Protein AF-A0A1G1YEZ3-F1 (afdb_monomer)

Structure (mmCIF, N/CA/C/O backbone):
data_AF-A0A1G1YEZ3-F1
#
_entry.id  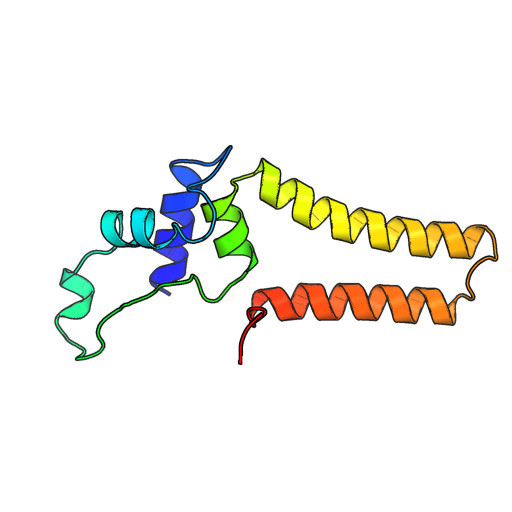 AF-A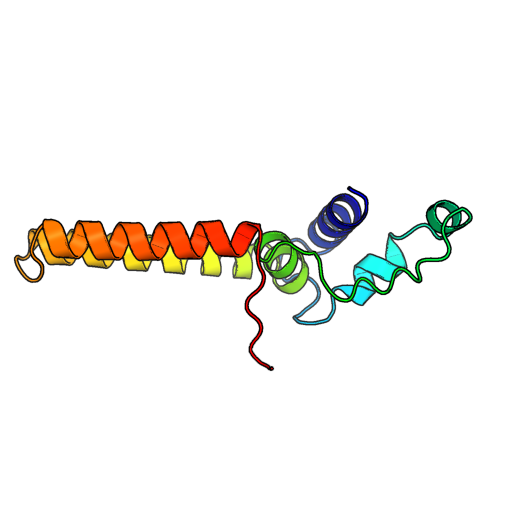0A1G1YEZ3-F1
#
loop_
_atom_site.group_PDB
_atom_site.id
_atom_site.type_symbol
_atom_site.label_atom_id
_atom_site.label_alt_id
_atom_site.label_comp_id
_atom_site.label_asym_id
_atom_site.label_entity_id
_atom_site.label_seq_id
_atom_site.pdbx_PDB_ins_code
_atom_site.Cartn_x
_atom_site.Cartn_y
_atom_site.Cartn_z
_atom_site.occupancy
_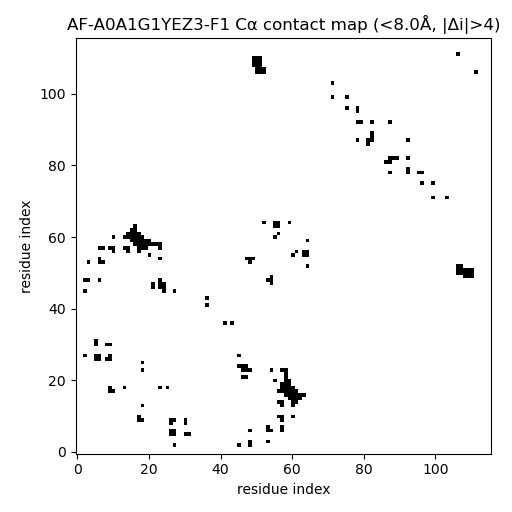atom_site.B_iso_or_equiv
_atom_site.auth_seq_id
_atom_site.auth_comp_id
_atom_site.auth_asym_id
_atom_site.auth_atom_id
_atom_site.pdbx_PDB_model_num
ATOM 1 N N . MET A 1 1 ? 17.979 5.926 -8.009 1.00 56.53 1 MET A N 1
ATOM 2 C CA . MET A 1 1 ? 16.927 6.731 -8.681 1.00 56.53 1 MET A CA 1
ATOM 3 C C . MET A 1 1 ? 16.602 6.294 -10.122 1.00 56.53 1 MET A C 1
ATOM 5 O O . MET A 1 1 ? 15.674 6.843 -10.694 1.00 56.53 1 MET A O 1
ATOM 9 N N . ILE A 1 2 ? 17.257 5.272 -10.697 1.00 62.56 2 ILE A N 1
ATOM 10 C CA . ILE A 1 2 ? 16.992 4.812 -12.081 1.00 62.56 2 ILE A CA 1
ATOM 11 C C . ILE A 1 2 ? 15.777 3.863 -12.161 1.00 62.56 2 ILE A C 1
ATOM 13 O O . ILE A 1 2 ? 14.902 4.033 -13.004 1.00 62.56 2 ILE A O 1
ATOM 17 N N . VAL A 1 3 ? 15.667 2.924 -11.215 1.00 64.25 3 VAL A N 1
ATOM 18 C CA . VAL A 1 3 ? 14.607 1.894 -11.182 1.00 64.25 3 VAL A CA 1
ATOM 19 C C . VAL A 1 3 ? 13.199 2.486 -11.017 1.00 64.25 3 VAL A C 1
ATOM 21 O O . VAL A 1 3 ? 12.241 1.999 -11.606 1.00 64.25 3 VAL A O 1
ATOM 24 N N . TRP A 1 4 ? 13.071 3.590 -10.277 1.00 65.44 4 TRP A N 1
ATOM 25 C CA . TRP A 1 4 ? 11.795 4.290 -10.091 1.00 65.44 4 TRP A CA 1
ATOM 26 C C . TRP A 1 4 ? 11.311 4.984 -11.373 1.00 65.44 4 TRP A C 1
ATOM 28 O O . TRP A 1 4 ? 10.113 4.999 -11.651 1.00 65.44 4 TRP A O 1
ATOM 38 N N . GLY A 1 5 ? 12.232 5.530 -12.178 1.00 72.38 5 GLY A N 1
ATOM 39 C CA . GLY A 1 5 ? 11.905 6.136 -13.473 1.00 72.38 5 GLY A CA 1
ATOM 40 C C . GLY A 1 5 ? 11.414 5.097 -14.480 1.00 72.38 5 GLY A C 1
ATOM 41 O O . GLY A 1 5 ? 10.385 5.295 -15.124 1.00 72.38 5 GLY A O 1
ATOM 42 N N . VAL A 1 6 ? 12.097 3.954 -14.530 1.00 74.94 6 VAL A N 1
ATOM 43 C CA . VAL A 1 6 ? 11.704 2.785 -15.326 1.00 74.94 6 VAL A CA 1
ATOM 44 C C . VAL A 1 6 ? 10.348 2.234 -14.874 1.00 74.94 6 VAL A C 1
ATOM 46 O O . VAL A 1 6 ? 9.475 2.007 -15.707 1.00 74.94 6 VAL A O 1
ATOM 49 N N . GLY A 1 7 ? 10.124 2.093 -13.562 1.00 77.25 7 GLY A N 1
ATOM 50 C CA . GLY A 1 7 ? 8.837 1.651 -13.018 1.00 77.25 7 GLY A CA 1
ATOM 51 C C . GLY A 1 7 ? 7.688 2.590 -13.394 1.00 77.25 7 GLY A C 1
ATOM 52 O O . GLY A 1 7 ? 6.630 2.138 -13.827 1.00 77.25 7 GLY A O 1
ATOM 53 N N . LYS A 1 8 ? 7.912 3.909 -13.339 1.00 80.94 8 LYS A N 1
ATOM 54 C CA . LYS A 1 8 ? 6.930 4.902 -13.798 1.00 80.94 8 LYS A CA 1
ATOM 55 C C . LYS A 1 8 ? 6.607 4.739 -15.287 1.00 80.94 8 LYS A C 1
ATOM 57 O O . LYS A 1 8 ? 5.437 4.782 -15.652 1.00 80.94 8 LYS A O 1
ATOM 62 N N . GLN A 1 9 ? 7.612 4.549 -16.140 1.00 83.19 9 GLN A N 1
ATOM 63 C CA . GLN A 1 9 ? 7.398 4.340 -17.578 1.00 83.19 9 GLN A CA 1
ATOM 64 C C . GLN A 1 9 ? 6.660 3.025 -17.862 1.00 83.19 9 GLN A C 1
ATOM 66 O O . GLN A 1 9 ? 5.692 3.027 -18.619 1.00 83.19 9 GLN A O 1
ATOM 71 N N . GLY A 1 10 ? 7.038 1.938 -17.184 1.00 84.50 10 GLY A N 1
ATOM 72 C CA . GLY A 1 10 ? 6.358 0.647 -17.276 1.00 84.50 10 GLY A CA 1
ATOM 73 C C . GLY A 1 10 ? 4.883 0.723 -16.872 1.00 84.50 10 GLY A C 1
ATOM 74 O O . GLY A 1 10 ? 4.029 0.191 -17.582 1.00 84.50 10 GLY A O 1
ATOM 75 N N . PHE A 1 11 ? 4.565 1.432 -15.784 1.00 86.62 11 PHE A N 1
ATOM 76 C CA . PHE A 1 11 ? 3.180 1.675 -15.374 1.00 86.62 11 PHE A CA 1
ATOM 77 C C . PHE A 1 11 ? 2.407 2.492 -16.415 1.00 86.62 11 PHE A C 1
ATOM 79 O O . PHE A 1 11 ? 1.303 2.110 -16.788 1.00 86.62 11 PHE A O 1
ATOM 86 N N . LEU A 1 12 ? 2.982 3.592 -16.914 1.00 88.50 12 LEU A N 1
ATOM 87 C CA . LEU A 1 12 ? 2.320 4.458 -17.896 1.00 88.50 12 LEU A CA 1
ATOM 88 C C . LEU A 1 12 ? 2.042 3.753 -19.231 1.00 88.50 12 LEU A C 1
ATOM 90 O O . LEU A 1 12 ? 1.078 4.111 -19.902 1.00 88.50 12 LEU A O 1
ATOM 94 N N . GLU A 1 13 ? 2.840 2.751 -19.613 1.00 89.75 13 GLU A N 1
ATOM 95 C CA . GLU A 1 13 ? 2.582 1.952 -20.817 1.00 89.75 13 GLU A CA 1
ATOM 96 C C . GLU A 1 13 ? 1.376 1.017 -20.649 1.00 89.75 13 GLU A C 1
ATOM 98 O O . GLU A 1 13 ? 0.571 0.859 -21.569 1.00 89.75 13 GLU A O 1
ATOM 103 N N . ARG A 1 14 ? 1.229 0.390 -19.475 1.00 89.75 14 ARG A N 1
ATOM 104 C CA . ARG A 1 14 ? 0.139 -0.556 -19.183 1.00 89.75 14 ARG A CA 1
ATOM 105 C C . ARG A 1 14 ? -0.594 -0.188 -17.889 1.00 89.75 14 ARG A C 1
ATOM 107 O O . ARG A 1 14 ? -0.622 -0.991 -16.955 1.00 89.75 14 ARG A O 1
ATOM 114 N N . PRO A 1 15 ? -1.264 0.976 -17.832 1.00 90.88 15 PRO A N 1
ATOM 115 C CA . PRO A 1 15 ? -1.777 1.519 -16.577 1.00 90.88 15 PRO A CA 1
ATOM 116 C C . PRO A 1 15 ? -2.956 0.725 -16.021 1.00 90.88 15 PRO A C 1
ATOM 118 O O . PRO A 1 15 ? -3.242 0.827 -14.839 1.00 90.88 15 PRO A O 1
ATOM 121 N N . TRP A 1 16 ? -3.652 -0.065 -16.843 1.00 90.12 16 TRP A N 1
ATOM 122 C CA . TRP A 1 16 ? -4.866 -0.769 -16.425 1.00 90.12 16 TRP A CA 1
ATOM 123 C C . TRP A 1 16 ? -4.580 -2.106 -15.742 1.00 90.12 16 TRP A C 1
ATOM 125 O O . TRP A 1 16 ? -5.000 -2.310 -14.608 1.00 90.12 16 TRP A O 1
ATOM 135 N N . ARG A 1 17 ? -3.881 -3.009 -16.443 1.00 87.19 17 ARG A N 1
ATOM 136 C CA . ARG A 1 17 ? -3.636 -4.401 -16.019 1.00 87.19 17 ARG A CA 1
ATOM 137 C C . ARG A 1 17 ? -2.171 -4.700 -15.692 1.00 87.19 17 ARG A C 1
ATOM 139 O O . ARG A 1 17 ? -1.882 -5.796 -15.230 1.00 87.19 17 ARG A O 1
ATOM 146 N N . GLY A 1 18 ? -1.264 -3.757 -15.952 1.00 91.06 18 GLY A N 1
ATOM 147 C CA . GLY A 1 18 ? 0.166 -3.952 -15.752 1.00 91.06 18 GLY A CA 1
ATOM 148 C C . GLY A 1 18 ? 0.786 -5.004 -16.677 1.00 91.06 18 GLY A C 1
ATOM 149 O O . GLY A 1 18 ? 0.280 -5.303 -17.765 1.00 91.06 18 GLY A O 1
ATOM 150 N N . TRP A 1 19 ? 1.926 -5.530 -16.241 1.00 88.25 19 TRP A N 1
ATOM 151 C CA . TRP A 1 19 ? 2.777 -6.477 -16.966 1.00 88.25 19 TRP A CA 1
ATOM 152 C C . TRP A 1 19 ? 2.686 -7.919 -16.454 1.00 88.25 19 TRP A C 1
ATOM 154 O O . TRP A 1 19 ? 3.270 -8.808 -17.063 1.00 88.25 19 TRP A O 1
ATOM 164 N N . GLY A 1 20 ? 1.924 -8.164 -15.387 1.00 86.44 20 GLY A N 1
ATOM 165 C CA . GLY A 1 20 ? 1.904 -9.424 -14.649 1.00 86.44 20 GLY A CA 1
ATOM 166 C C . GLY A 1 20 ? 2.947 -9.463 -13.530 1.00 86.44 20 GLY A C 1
ATOM 167 O O . GLY A 1 20 ? 3.944 -8.739 -13.552 1.00 86.44 20 GLY A O 1
ATOM 168 N N . TRP A 1 21 ? 2.711 -10.318 -12.534 1.00 82.25 21 TRP A N 1
ATOM 169 C CA . TRP A 1 21 ? 3.667 -10.575 -11.453 1.00 82.25 21 TRP A CA 1
ATOM 170 C C . TRP A 1 21 ? 4.974 -11.149 -11.995 1.00 82.25 21 TRP A C 1
ATOM 172 O O . TRP A 1 21 ? 4.959 -11.831 -13.017 1.00 82.25 21 TRP A O 1
ATOM 182 N N . GLU A 1 22 ? 6.091 -10.825 -11.338 1.00 77.88 22 GLU A N 1
ATOM 183 C CA . GLU A 1 22 ? 7.448 -11.275 -11.700 1.00 77.88 22 GLU A CA 1
ATOM 184 C C . GLU A 1 22 ? 7.916 -10.886 -13.119 1.00 77.88 22 GLU A C 1
ATOM 186 O O . GLU A 1 22 ? 8.979 -11.302 -13.566 1.00 77.88 22 GLU A O 1
ATOM 191 N N . ASN A 1 23 ? 7.172 -10.021 -13.818 1.00 82.38 23 ASN A N 1
ATOM 192 C CA . ASN A 1 23 ? 7.497 -9.547 -15.166 1.00 82.38 23 ASN A CA 1
ATOM 193 C C . ASN A 1 23 ? 8.108 -8.136 -15.178 1.00 82.38 23 ASN A C 1
ATOM 195 O O . ASN A 1 23 ? 8.104 -7.464 -16.210 1.00 82.38 23 ASN A O 1
ATOM 199 N N . PHE A 1 24 ? 8.627 -7.650 -14.043 1.00 79.25 24 PHE A N 1
ATOM 200 C CA . PHE A 1 24 ? 9.256 -6.323 -13.955 1.00 79.25 24 PHE A CA 1
ATOM 201 C C . PHE A 1 24 ? 10.501 -6.202 -14.851 1.00 79.25 24 PHE A C 1
ATOM 203 O O . PHE A 1 24 ? 10.811 -5.120 -15.353 1.00 79.25 24 PHE A O 1
ATOM 210 N N . ASN A 1 25 ? 11.163 -7.325 -15.136 1.00 76.75 25 ASN A N 1
ATOM 211 C CA . ASN A 1 25 ? 12.274 -7.422 -16.080 1.00 76.75 25 ASN A CA 1
ATOM 212 C C . ASN A 1 25 ? 11.909 -6.949 -17.503 1.00 76.75 25 ASN A C 1
ATOM 214 O O . ASN A 1 25 ? 12.776 -6.441 -18.211 1.00 76.75 25 ASN A O 1
ATOM 218 N N . VAL A 1 26 ? 10.647 -7.074 -17.934 1.00 79.75 26 VAL A N 1
ATOM 219 C CA . VAL A 1 26 ? 10.204 -6.674 -19.280 1.00 79.75 26 VAL A CA 1
ATOM 220 C C . VAL A 1 26 ? 10.263 -5.151 -19.479 1.00 79.75 26 VAL A C 1
ATOM 222 O O . VAL A 1 26 ? 11.010 -4.704 -20.356 1.00 79.75 26 VAL A O 1
ATOM 225 N N . PRO A 1 27 ? 9.547 -4.317 -18.691 1.00 78.88 27 PRO A N 1
ATOM 226 C CA . PRO A 1 27 ? 9.694 -2.869 -18.777 1.00 78.88 27 PRO A CA 1
ATOM 227 C C . PRO A 1 27 ? 11.099 -2.421 -18.363 1.00 78.88 27 PRO A C 1
ATOM 229 O O . PRO A 1 27 ? 11.592 -1.437 -18.911 1.00 78.88 27 PRO A O 1
ATOM 232 N N . PHE A 1 28 ? 11.777 -3.151 -17.468 1.00 76.00 28 PHE A N 1
ATOM 233 C CA . PHE A 1 28 ? 13.164 -2.855 -17.126 1.00 76.00 28 PHE A CA 1
ATOM 234 C C . PHE A 1 28 ? 14.082 -2.941 -18.345 1.00 76.00 28 PHE A C 1
ATOM 236 O O . PHE A 1 28 ? 14.668 -1.934 -18.717 1.00 76.00 28 PHE A O 1
ATOM 243 N N . ASN A 1 29 ? 14.118 -4.064 -19.057 1.00 75.75 29 ASN A N 1
ATOM 244 C CA . ASN A 1 29 ? 14.940 -4.217 -20.261 1.00 75.75 29 ASN A CA 1
ATOM 245 C C . ASN A 1 29 ? 14.547 -3.254 -21.392 1.00 75.75 29 ASN A C 1
ATOM 247 O O . ASN A 1 29 ? 15.390 -2.882 -22.204 1.00 75.75 29 ASN A O 1
ATOM 251 N N . LYS A 1 30 ? 13.274 -2.845 -21.456 1.00 77.44 30 LYS A N 1
ATOM 252 C CA . LYS A 1 30 ? 12.769 -1.926 -22.484 1.00 77.44 30 LYS A CA 1
ATOM 253 C C . LYS A 1 30 ? 13.190 -0.473 -22.256 1.00 77.44 30 LYS A C 1
ATOM 255 O O . LYS A 1 30 ? 13.471 0.239 -23.217 1.00 77.44 30 LYS A O 1
ATOM 260 N N . TYR A 1 31 ? 13.189 -0.025 -21.003 1.00 76.81 31 TYR A N 1
ATOM 261 C CA . TYR A 1 31 ? 13.421 1.375 -20.639 1.00 76.81 31 TYR A CA 1
ATOM 262 C C . TYR A 1 31 ? 14.794 1.629 -20.009 1.00 76.81 31 TYR A C 1
ATOM 264 O O . TYR A 1 31 ? 15.211 2.781 -19.867 1.00 76.81 31 TYR A O 1
ATOM 272 N N . PHE A 1 32 ? 15.524 0.576 -19.644 1.00 70.12 32 PHE A N 1
ATOM 273 C CA . PHE A 1 32 ? 16.882 0.683 -19.137 1.00 70.12 32 PHE A CA 1
ATOM 274 C C . PHE A 1 32 ? 17.855 0.988 -20.280 1.00 70.12 32 PHE A C 1
ATOM 276 O O . PHE A 1 32 ? 18.022 0.200 -21.207 1.00 70.12 32 PHE A O 1
ATOM 283 N N . ASN A 1 33 ? 18.519 2.143 -20.207 1.00 63.56 33 ASN A N 1
ATOM 284 C CA . ASN A 1 33 ? 19.570 2.503 -21.152 1.00 63.56 33 ASN A CA 1
ATOM 285 C C . ASN A 1 33 ? 20.928 1.961 -20.656 1.00 63.56 33 ASN A C 1
ATOM 287 O O . ASN A 1 33 ? 21.450 2.482 -19.664 1.00 63.56 33 ASN A O 1
ATOM 291 N N . PRO A 1 34 ? 21.548 0.983 -21.346 1.00 58.22 34 PRO A N 1
ATOM 292 C CA . PRO A 1 34 ? 22.837 0.413 -20.943 1.00 58.22 34 PRO A CA 1
ATOM 293 C C . PRO A 1 34 ? 23.999 1.421 -20.989 1.00 58.22 34 PRO A C 1
ATOM 295 O O . PRO A 1 34 ? 25.053 1.172 -20.407 1.00 58.22 34 PRO A O 1
ATOM 298 N N . ALA A 1 35 ? 23.829 2.592 -21.617 1.00 55.94 35 ALA A N 1
ATOM 299 C CA . ALA A 1 35 ? 24.823 3.667 -21.573 1.00 55.94 35 ALA A CA 1
ATOM 300 C C . ALA A 1 35 ? 25.055 4.225 -20.154 1.00 55.94 35 ALA A C 1
ATOM 302 O O . ALA A 1 35 ? 26.106 4.806 -19.907 1.00 55.94 35 ALA A O 1
ATOM 303 N N . ILE A 1 36 ? 24.114 4.022 -19.222 1.00 54.19 36 ILE A N 1
ATOM 304 C CA . ILE A 1 36 ? 24.232 4.449 -17.817 1.00 54.19 36 ILE A CA 1
ATOM 305 C C . ILE A 1 36 ? 25.164 3.514 -17.019 1.00 54.19 36 ILE A C 1
ATOM 307 O O . ILE A 1 36 ? 25.683 3.894 -15.976 1.00 54.19 36 ILE A O 1
ATOM 311 N N . THR A 1 37 ? 25.415 2.298 -17.510 1.00 50.22 37 THR A N 1
ATOM 312 C CA . THR A 1 37 ? 26.187 1.254 -16.812 1.00 50.22 37 THR A CA 1
ATOM 313 C C . THR A 1 37 ? 27.656 1.185 -17.233 1.00 50.22 37 THR A C 1
ATOM 315 O O . THR A 1 37 ? 28.386 0.334 -16.737 1.00 50.22 37 THR A O 1
ATOM 318 N N . ARG A 1 38 ? 28.119 2.063 -18.137 1.00 49.66 38 ARG A N 1
ATOM 319 C CA . ARG A 1 38 ? 29.508 2.030 -18.633 1.00 49.66 38 ARG A CA 1
ATOM 320 C C . ARG A 1 38 ? 30.576 2.298 -17.564 1.00 49.66 38 ARG A C 1
ATOM 322 O O . ARG A 1 38 ? 31.713 1.913 -17.800 1.00 49.66 38 ARG A O 1
ATOM 329 N N . ASP A 1 39 ? 30.217 2.872 -16.413 1.00 48.84 39 ASP A N 1
ATOM 330 C CA . ASP A 1 39 ? 31.188 3.288 -15.386 1.00 48.84 39 ASP A CA 1
ATOM 331 C C . ASP A 1 39 ? 31.195 2.472 -14.086 1.00 48.84 39 ASP A C 1
ATOM 333 O O . ASP A 1 39 ? 31.995 2.759 -13.199 1.00 48.84 39 ASP A O 1
ATOM 337 N N . ILE A 1 40 ? 30.348 1.453 -13.907 1.00 44.94 40 ILE A N 1
ATOM 338 C CA . ILE A 1 40 ? 30.307 0.737 -12.621 1.00 44.94 40 ILE A CA 1
ATOM 339 C C . ILE A 1 40 ? 30.089 -0.749 -12.877 1.00 44.94 40 ILE A C 1
ATOM 341 O O . ILE A 1 40 ? 29.068 -1.141 -13.432 1.00 44.94 40 ILE A O 1
ATOM 345 N N . GLY A 1 41 ? 31.048 -1.581 -12.458 1.00 42.88 41 GLY A N 1
ATOM 346 C CA . GLY A 1 41 ? 31.041 -3.047 -12.561 1.00 42.88 41 GLY A CA 1
ATOM 347 C C . GLY A 1 41 ? 29.949 -3.764 -11.752 1.00 42.88 41 GLY A C 1
ATOM 348 O O . GLY A 1 41 ? 30.172 -4.873 -11.276 1.00 42.88 41 GLY A O 1
ATOM 349 N N . SER A 1 42 ? 28.778 -3.156 -11.576 1.00 42.25 42 SER A N 1
ATOM 350 C CA . SER A 1 42 ? 27.583 -3.784 -11.034 1.00 42.25 42 SER A CA 1
ATOM 351 C C . SER A 1 42 ? 26.692 -4.231 -12.190 1.00 42.25 42 SER A C 1
ATOM 353 O O . SER A 1 42 ? 26.131 -3.422 -12.926 1.00 42.25 42 SER A O 1
ATOM 355 N N . GLN A 1 43 ? 26.550 -5.543 -12.368 1.00 41.53 43 GLN A N 1
ATOM 356 C CA . GLN A 1 43 ? 25.529 -6.080 -13.262 1.00 41.53 43 GLN A CA 1
ATOM 357 C C . GLN A 1 43 ? 24.151 -5.628 -12.744 1.00 41.53 43 GLN A C 1
ATOM 359 O O . GLN A 1 43 ? 23.796 -5.990 -11.620 1.00 41.53 43 GLN A O 1
ATOM 364 N N . PRO A 1 44 ? 23.366 -4.835 -13.495 1.00 49.12 44 PRO A N 1
ATOM 365 C CA . PRO A 1 44 ? 22.098 -4.317 -13.014 1.00 49.12 44 PRO A CA 1
ATOM 366 C C . PRO A 1 44 ? 21.017 -5.372 -13.266 1.00 49.12 44 PRO A C 1
ATOM 368 O O . PRO A 1 44 ? 20.097 -5.156 -14.050 1.00 49.12 44 PRO A O 1
ATOM 371 N N . TRP A 1 45 ? 21.136 -6.537 -12.631 1.00 50.12 45 TRP A N 1
ATOM 372 C CA . TRP A 1 45 ? 20.012 -7.462 -12.514 1.00 50.12 45 TRP A CA 1
ATOM 373 C C . TRP A 1 45 ? 19.071 -6.890 -11.456 1.00 50.12 45 TRP A C 1
ATOM 375 O O . TRP A 1 45 ? 19.162 -7.227 -10.283 1.00 50.12 45 TRP A O 1
ATOM 385 N N 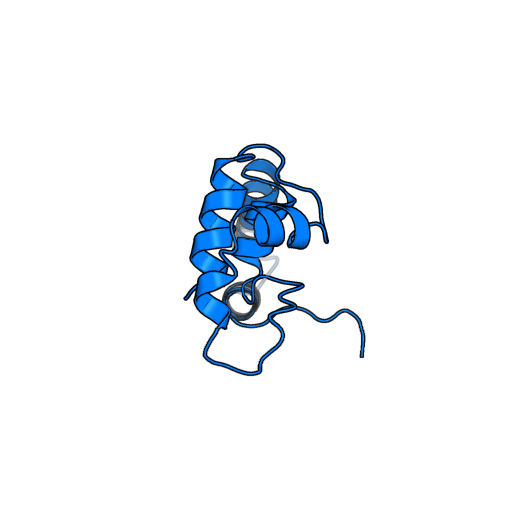. TYR A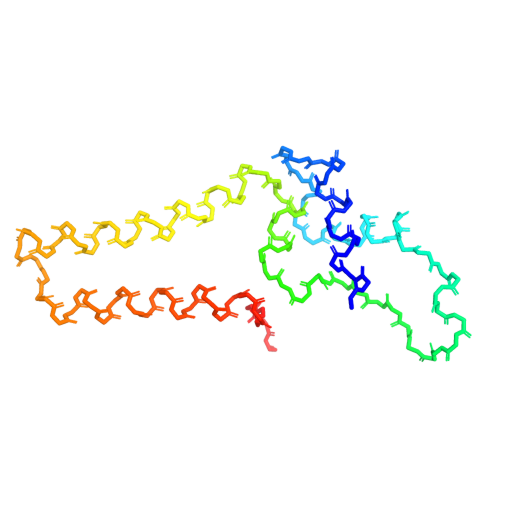 1 46 ? 18.219 -5.948 -11.863 1.00 53.88 46 TYR A N 1
ATOM 386 C CA . TYR A 1 46 ? 17.110 -5.480 -11.038 1.00 53.88 46 TYR A CA 1
ATOM 387 C C . TYR A 1 46 ? 15.890 -6.332 -11.374 1.00 53.88 46 TYR A C 1
ATOM 389 O O . TYR A 1 46 ? 15.076 -6.001 -12.234 1.00 53.88 46 TYR A O 1
ATOM 397 N N . ASP A 1 47 ? 15.810 -7.472 -10.709 1.00 51.97 47 ASP A N 1
ATOM 398 C CA . ASP A 1 47 ? 14.672 -8.383 -10.699 1.00 51.97 47 ASP A CA 1
ATOM 399 C C . ASP A 1 47 ? 13.419 -7.746 -10.073 1.00 51.97 47 ASP A C 1
ATOM 401 O O . ASP A 1 47 ? 12.303 -8.099 -10.455 1.00 51.97 47 ASP A O 1
ATOM 405 N N . ARG A 1 48 ? 13.580 -6.756 -9.179 1.00 53.47 48 ARG A N 1
ATOM 406 C CA . ARG A 1 48 ? 12.466 -6.032 -8.539 1.00 53.47 48 ARG A CA 1
ATOM 407 C C . ARG A 1 48 ? 12.723 -4.531 -8.402 1.00 53.47 48 ARG A C 1
ATOM 409 O O . ARG A 1 48 ? 13.841 -4.077 -8.154 1.00 53.47 48 ARG A O 1
ATOM 416 N N . ALA A 1 49 ? 11.658 -3.734 -8.490 1.00 53.50 49 ALA A N 1
ATOM 417 C CA . ALA A 1 49 ? 11.681 -2.396 -7.914 1.00 53.50 49 ALA A CA 1
ATOM 418 C C . ALA A 1 49 ? 11.703 -2.571 -6.394 1.00 53.50 49 ALA A C 1
ATOM 420 O O . ALA A 1 49 ? 10.787 -3.174 -5.857 1.00 53.50 49 ALA A O 1
ATOM 421 N N . HIS A 1 50 ? 12.723 -2.074 -5.692 1.00 63.47 50 HIS A N 1
ATOM 422 C CA . HIS A 1 50 ? 12.814 -2.118 -4.221 1.00 63.47 50 HIS A CA 1
ATOM 423 C C . HIS A 1 50 ? 11.754 -1.228 -3.521 1.00 63.47 50 HIS A C 1
ATOM 425 O O . HIS A 1 50 ? 12.074 -0.396 -2.677 1.00 63.47 50 HIS A O 1
ATOM 431 N N . ASN A 1 51 ? 10.496 -1.328 -3.947 1.00 74.31 51 ASN A N 1
ATOM 432 C CA . ASN A 1 51 ? 9.310 -0.666 -3.441 1.00 74.31 51 ASN A CA 1
ATOM 433 C C . ASN A 1 51 ? 8.087 -1.485 -3.893 1.00 74.31 51 ASN A C 1
ATOM 435 O O . ASN A 1 51 ? 7.756 -1.512 -5.083 1.00 74.31 51 ASN A O 1
ATOM 439 N N . THR A 1 52 ? 7.395 -2.103 -2.937 1.00 76.00 52 THR A N 1
ATOM 440 C CA .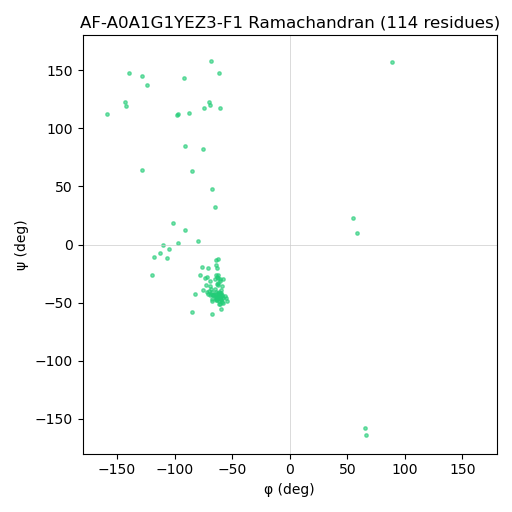 THR A 1 52 ? 6.262 -3.005 -3.195 1.00 76.00 52 THR A CA 1
ATOM 441 C C . THR A 1 52 ? 5.111 -2.307 -3.922 1.00 76.00 52 THR A C 1
ATOM 443 O O . THR A 1 52 ? 4.432 -2.920 -4.739 1.00 76.00 52 THR A O 1
ATOM 446 N N . ILE A 1 53 ? 4.899 -1.003 -3.703 1.00 80.56 53 ILE A N 1
ATOM 447 C CA . ILE A 1 53 ? 3.851 -0.251 -4.411 1.00 80.56 53 ILE A CA 1
ATOM 448 C C . ILE A 1 53 ? 4.193 -0.087 -5.889 1.00 80.56 53 ILE A C 1
ATOM 450 O O . ILE A 1 53 ? 3.317 -0.259 -6.734 1.00 80.56 53 ILE A O 1
ATOM 454 N N . VAL A 1 54 ? 5.446 0.233 -6.216 1.00 81.56 54 VAL A N 1
ATOM 455 C CA . VAL A 1 54 ? 5.893 0.334 -7.613 1.00 81.56 54 VAL A CA 1
ATOM 456 C C . VAL A 1 54 ? 5.802 -1.031 -8.291 1.00 81.56 54 VAL A C 1
ATOM 458 O O . VAL A 1 54 ? 5.343 -1.107 -9.428 1.00 81.56 54 VAL A O 1
ATOM 461 N N . GLU A 1 55 ? 6.172 -2.104 -7.592 1.00 81.94 55 GLU A N 1
ATOM 462 C CA . GLU A 1 55 ? 6.039 -3.472 -8.096 1.00 81.94 55 GLU A CA 1
ATOM 463 C C . GLU A 1 55 ? 4.575 -3.834 -8.377 1.00 81.94 55 GLU A C 1
ATOM 465 O O . GLU A 1 55 ? 4.253 -4.205 -9.503 1.00 81.94 55 GLU A O 1
ATOM 470 N N . ILE A 1 56 ? 3.666 -3.624 -7.416 1.00 85.38 56 ILE A N 1
ATOM 471 C CA . ILE A 1 56 ? 2.224 -3.852 -7.597 1.00 85.38 56 ILE A CA 1
ATOM 472 C C . ILE A 1 56 ? 1.687 -3.007 -8.752 1.00 85.38 56 ILE A C 1
ATOM 474 O O . ILE A 1 56 ? 0.954 -3.524 -9.595 1.00 85.38 56 ILE A O 1
ATOM 478 N N . ALA A 1 57 ? 2.042 -1.723 -8.823 1.00 86.81 57 ALA A N 1
ATOM 479 C CA . ALA A 1 57 ? 1.572 -0.832 -9.878 1.00 86.81 57 ALA A CA 1
ATOM 480 C C . ALA A 1 57 ? 2.024 -1.312 -11.262 1.00 86.81 57 ALA A C 1
ATOM 482 O O . ALA A 1 57 ? 1.209 -1.400 -12.177 1.00 86.81 57 ALA A O 1
ATOM 483 N N . VAL A 1 58 ? 3.293 -1.683 -11.428 1.00 86.75 58 VAL A N 1
ATOM 484 C CA . VAL A 1 58 ? 3.803 -2.182 -12.713 1.00 86.75 58 VAL A CA 1
ATOM 485 C C . VAL A 1 58 ? 3.235 -3.563 -13.041 1.00 86.75 58 VAL A C 1
ATOM 487 O O . VAL A 1 58 ? 2.867 -3.805 -14.188 1.00 86.75 58 VAL A O 1
ATOM 490 N N . ALA A 1 59 ? 3.109 -4.455 -12.060 1.00 87.62 59 ALA A N 1
ATOM 491 C CA . ALA A 1 59 ? 2.612 -5.812 -12.264 1.00 87.62 59 ALA A CA 1
ATOM 492 C C . ALA A 1 59 ? 1.113 -5.846 -12.577 1.00 87.62 59 ALA A C 1
ATOM 494 O O . ALA A 1 59 ? 0.688 -6.568 -13.472 1.00 87.62 59 ALA A O 1
ATOM 495 N N . THR A 1 60 ? 0.307 -5.056 -11.871 1.00 90.75 60 THR A N 1
ATOM 496 C CA . THR A 1 60 ? -1.159 -5.195 -11.876 1.00 90.75 60 THR A CA 1
ATOM 497 C C . THR A 1 60 ? -1.905 -3.979 -12.417 1.00 90.75 60 THR A C 1
ATOM 499 O O . THR A 1 60 ? -3.108 -4.059 -12.673 1.00 90.75 60 THR A O 1
ATOM 502 N N . GLY A 1 61 ? -1.213 -2.857 -12.622 1.00 90.50 61 GLY A N 1
ATOM 503 C CA . GLY A 1 61 ? -1.831 -1.593 -12.998 1.00 90.50 61 GLY A CA 1
ATOM 504 C C . GLY A 1 61 ? -2.731 -1.026 -11.897 1.00 90.50 61 GLY A C 1
ATOM 505 O O . GLY A 1 61 ? -2.695 -1.427 -10.734 1.00 90.50 61 GLY A O 1
ATOM 506 N N . ILE A 1 62 ? -3.579 -0.077 -12.283 1.00 93.12 62 ILE A N 1
ATOM 507 C CA . ILE A 1 62 ? -4.455 0.673 -11.386 1.00 93.12 62 ILE A CA 1
ATOM 508 C C . ILE A 1 62 ? -5.454 -0.232 -10.670 1.00 93.12 62 ILE A C 1
ATOM 510 O O . ILE A 1 62 ? -5.774 0.030 -9.517 1.00 93.12 62 ILE A O 1
ATOM 514 N N . PHE A 1 63 ? -5.927 -1.310 -11.305 1.00 91.56 63 PHE A N 1
ATOM 515 C CA . PHE A 1 63 ? -6.915 -2.188 -10.682 1.00 91.56 63 PHE A CA 1
ATOM 516 C C . PHE A 1 63 ? -6.333 -2.946 -9.493 1.00 91.56 63 PHE A C 1
ATOM 518 O O . PHE A 1 63 ? -6.948 -2.956 -8.427 1.00 91.56 63 PHE A O 1
ATOM 525 N N . GLY A 1 64 ? -5.144 -3.535 -9.638 1.00 90.75 64 GLY A N 1
ATOM 526 C CA . GLY A 1 64 ? -4.510 -4.221 -8.515 1.00 90.75 64 GLY A CA 1
ATOM 527 C C . GLY A 1 64 ? -3.969 -3.249 -7.469 1.00 90.75 64 GLY A C 1
ATOM 528 O O . GLY A 1 64 ? -4.125 -3.515 -6.280 1.00 90.75 64 GLY A O 1
ATOM 529 N N . SER A 1 65 ? -3.462 -2.073 -7.868 1.00 89.94 65 SER A N 1
ATOM 530 C CA . SER A 1 65 ? -3.115 -1.018 -6.906 1.00 89.94 65 SER A CA 1
ATOM 531 C C . SER A 1 65 ? -4.325 -0.584 -6.076 1.00 89.94 65 SER A C 1
ATOM 533 O O . SER A 1 65 ? -4.247 -0.558 -4.851 1.00 89.94 65 SER A O 1
ATOM 535 N N . LEU A 1 66 ? -5.464 -0.285 -6.709 1.00 93.56 66 LEU A N 1
ATOM 536 C CA . LEU A 1 66 ? -6.685 0.101 -5.999 1.00 93.56 66 LEU A CA 1
ATOM 537 C C . LEU A 1 66 ? -7.195 -1.020 -5.095 1.00 93.56 66 LEU A C 1
ATOM 539 O O . LEU A 1 66 ? -7.577 -0.736 -3.966 1.00 93.56 66 LEU A O 1
ATOM 543 N N . ALA A 1 67 ? -7.165 -2.275 -5.550 1.00 93.31 67 ALA A N 1
ATOM 544 C CA . ALA A 1 67 ? -7.536 -3.418 -4.721 1.00 93.31 67 ALA A CA 1
ATOM 545 C C . ALA A 1 67 ? -6.629 -3.545 -3.485 1.00 93.31 67 ALA A C 1
ATOM 547 O O . ALA A 1 67 ? -7.128 -3.750 -2.379 1.00 93.31 67 ALA A O 1
ATOM 548 N N . TYR A 1 68 ? -5.318 -3.347 -3.650 1.00 91.19 68 TYR A N 1
ATOM 549 C CA . TYR A 1 68 ? -4.349 -3.355 -2.555 1.00 91.19 68 TYR A CA 1
ATOM 550 C C . TYR A 1 68 ? -4.657 -2.266 -1.516 1.00 91.19 68 TYR A C 1
ATOM 552 O O . TYR A 1 68 ? -4.817 -2.571 -0.336 1.00 91.19 68 TYR A O 1
ATOM 560 N N . PHE A 1 69 ? -4.840 -1.009 -1.933 1.00 92.12 69 PHE A N 1
ATOM 561 C CA . PHE A 1 69 ? -5.204 0.073 -1.006 1.00 92.12 69 PHE A CA 1
ATOM 562 C C . PHE A 1 69 ? -6.587 -0.127 -0.376 1.00 92.12 69 PHE A C 1
ATOM 564 O O . PHE A 1 69 ? -6.776 0.154 0.810 1.00 92.12 69 PHE A O 1
ATOM 571 N N . ALA A 1 70 ? -7.553 -0.630 -1.148 1.00 94.69 70 ALA A N 1
ATOM 572 C CA . ALA A 1 70 ? -8.895 -0.918 -0.663 1.00 94.69 70 ALA A CA 1
ATOM 573 C C . ALA A 1 70 ? -8.882 -1.991 0.429 1.00 94.69 70 ALA A C 1
ATOM 575 O O . ALA A 1 70 ? -9.658 -1.881 1.371 1.00 94.69 70 ALA A O 1
ATOM 576 N N . LEU A 1 71 ? -7.985 -2.979 0.356 1.00 94.62 71 LEU A N 1
ATOM 577 C CA . LEU A 1 71 ? -7.837 -4.000 1.391 1.00 94.62 71 LEU A CA 1
ATOM 578 C C . LEU A 1 71 ? -7.434 -3.381 2.735 1.00 94.62 71 LEU A C 1
ATOM 580 O O . LEU A 1 71 ? -8.092 -3.638 3.743 1.00 94.62 71 LEU A O 1
ATOM 584 N N . PHE A 1 72 ? -6.423 -2.507 2.752 1.00 93.50 72 PHE A N 1
ATOM 585 C CA . PHE A 1 72 ? -6.019 -1.798 3.973 1.00 93.50 72 PHE A CA 1
ATOM 586 C C . PHE A 1 72 ? -7.119 -0.867 4.486 1.00 93.50 72 PHE A C 1
ATOM 588 O O . PHE A 1 72 ? -7.453 -0.894 5.672 1.00 93.50 72 PHE A O 1
ATOM 595 N N . GLY A 1 73 ? -7.723 -0.074 3.597 1.00 95.19 73 GLY A N 1
ATOM 596 C CA . GLY A 1 73 ? -8.816 0.830 3.956 1.00 95.19 73 GLY A CA 1
ATOM 597 C C . GLY A 1 73 ? -10.026 0.084 4.523 1.00 95.19 73 GLY A C 1
ATOM 598 O O . GLY A 1 73 ? -10.596 0.496 5.536 1.00 95.19 73 GLY A O 1
ATOM 599 N N . TRP A 1 74 ? -10.388 -1.050 3.922 1.00 97.19 74 TRP A N 1
ATOM 600 C CA . TRP A 1 74 ? -11.482 -1.888 4.394 1.00 97.19 74 TRP A CA 1
ATOM 601 C C . TRP A 1 74 ? -11.134 -2.528 5.741 1.00 97.19 74 TRP A C 1
ATOM 603 O O . TRP A 1 74 ? -11.918 -2.384 6.680 1.00 97.19 74 TRP A O 1
ATOM 613 N N . ALA A 1 75 ? -9.955 -3.133 5.895 1.00 95.69 75 ALA A N 1
ATOM 614 C CA . ALA A 1 75 ? -9.519 -3.717 7.165 1.00 95.69 75 ALA A CA 1
ATOM 615 C C . ALA A 1 75 ? -9.585 -2.698 8.316 1.00 95.69 75 ALA A C 1
ATOM 617 O O . ALA A 1 75 ? -10.214 -2.961 9.342 1.00 95.69 75 ALA A O 1
ATOM 618 N N . ILE A 1 76 ? -9.048 -1.493 8.105 1.00 95.75 76 ILE A N 1
ATOM 619 C CA . ILE A 1 76 ? -9.139 -0.391 9.071 1.00 95.75 76 ILE A CA 1
ATOM 620 C C . ILE A 1 76 ? -10.610 -0.048 9.343 1.00 95.75 76 ILE A C 1
ATOM 622 O O . ILE A 1 76 ? -11.029 0.011 10.498 1.00 95.75 76 ILE A O 1
ATOM 626 N N . SER A 1 77 ? -11.441 0.110 8.309 1.00 96.06 77 SER A N 1
ATOM 627 C CA . SER A 1 77 ? -12.862 0.432 8.495 1.00 96.06 77 SER A CA 1
ATOM 628 C C . SER A 1 77 ? -13.621 -0.612 9.328 1.00 96.06 77 SER A C 1
ATOM 630 O O . SER A 1 77 ? -14.487 -0.236 10.118 1.00 96.06 77 SER A O 1
ATOM 632 N N . LEU A 1 78 ? -13.291 -1.904 9.198 1.00 96.06 78 LEU A N 1
ATOM 633 C CA . LEU A 1 78 ? -13.897 -2.979 9.987 1.00 96.06 78 LEU A CA 1
ATOM 634 C C . LEU A 1 78 ? -13.501 -2.885 11.456 1.00 96.06 78 LEU A C 1
ATOM 636 O O . LEU A 1 78 ? -14.368 -3.031 12.315 1.00 96.06 78 LEU A O 1
ATOM 640 N N . VAL A 1 79 ? -12.238 -2.568 11.748 1.00 95.06 79 VAL A N 1
ATOM 641 C CA . VAL A 1 79 ? -11.759 -2.351 13.120 1.00 95.06 79 VAL A CA 1
ATOM 642 C C . VAL A 1 79 ? -12.559 -1.233 13.797 1.00 95.06 79 VAL A C 1
ATOM 644 O O . VAL A 1 79 ? -13.125 -1.434 14.874 1.00 95.06 79 VAL A O 1
ATOM 647 N N . TRP A 1 80 ? -12.696 -0.077 13.141 1.00 94.31 80 TRP A N 1
ATOM 648 C CA . TRP A 1 80 ? -13.436 1.065 13.697 1.00 94.31 80 TRP A CA 1
ATOM 649 C C . TRP A 1 80 ? -14.950 0.826 13.770 1.00 94.31 80 TRP A C 1
ATOM 651 O O . TRP A 1 80 ? -15.613 1.323 14.682 1.00 94.31 80 TRP A O 1
ATOM 661 N N . ARG A 1 81 ? -15.527 0.046 12.848 1.00 94.62 81 ARG A N 1
ATOM 662 C CA . ARG A 1 81 ? -16.928 -0.401 12.949 1.00 94.62 81 ARG A CA 1
ATOM 663 C C . ARG A 1 81 ? -17.124 -1.343 14.137 1.00 94.62 81 ARG A C 1
ATOM 665 O O . ARG A 1 81 ? -18.066 -1.146 14.896 1.00 94.62 81 ARG A O 1
ATOM 672 N N . GLY A 1 82 ? -16.211 -2.293 14.337 1.00 92.38 82 GLY A N 1
ATOM 673 C CA . GLY A 1 82 ? -16.230 -3.229 15.461 1.00 92.38 82 GLY A CA 1
ATOM 674 C C . GLY A 1 82 ? -16.162 -2.522 16.816 1.00 92.38 82 GLY A C 1
ATOM 675 O O . GLY A 1 82 ? -16.905 -2.880 17.731 1.00 92.38 82 GLY A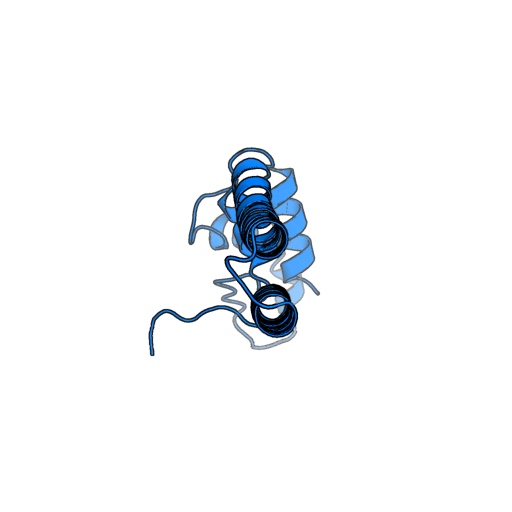 O 1
ATOM 676 N N . GLN A 1 83 ? -15.362 -1.454 16.923 1.00 91.38 83 GLN A N 1
ATOM 677 C CA . GLN A 1 83 ? -15.343 -0.588 18.108 1.00 91.38 83 GLN A CA 1
ATOM 678 C C . GLN A 1 83 ? -16.700 0.072 18.378 1.00 91.38 83 GLN A C 1
ATOM 680 O O . GLN A 1 83 ? -17.181 0.034 19.506 1.00 91.38 83 GLN A O 1
ATOM 685 N N . LYS A 1 84 ? -17.356 0.635 17.351 1.00 90.06 84 LYS A N 1
ATOM 686 C CA . LYS A 1 84 ? -18.694 1.244 17.505 1.00 90.06 84 LYS A CA 1
ATOM 687 C C . LYS A 1 84 ? -19.746 0.240 17.976 1.00 90.06 84 LYS A C 1
ATOM 689 O O . LYS A 1 84 ? -20.691 0.623 18.653 1.00 90.06 84 LYS A O 1
ATOM 694 N N . THR A 1 85 ? -19.582 -1.034 17.628 1.00 93.31 85 THR A N 1
ATOM 695 C CA . THR A 1 85 ? -20.458 -2.131 18.062 1.00 93.31 85 THR A CA 1
ATOM 696 C C . THR A 1 85 ? -20.008 -2.807 19.364 1.00 93.31 85 THR A C 1
ATOM 698 O O . THR A 1 85 ? -20.509 -3.882 19.675 1.00 93.31 85 THR A O 1
ATOM 701 N N . ASN A 1 86 ? -19.057 -2.226 20.112 1.00 89.12 86 ASN A N 1
ATOM 702 C CA . ASN A 1 86 ? -18.467 -2.794 21.336 1.00 89.12 86 ASN A CA 1
ATOM 703 C C . ASN A 1 86 ? -17.861 -4.208 21.174 1.00 89.12 86 ASN A C 1
ATOM 705 O O . ASN A 1 86 ? -17.693 -4.924 22.156 1.00 89.12 86 ASN A O 1
ATOM 709 N N . GLN A 1 87 ? -17.496 -4.614 19.951 1.00 87.94 87 GLN A N 1
ATOM 710 C CA . GLN A 1 87 ? -16.796 -5.885 19.696 1.00 87.94 87 GLN A CA 1
ATOM 711 C C . GLN A 1 87 ? -15.302 -5.794 20.033 1.00 87.94 87 GLN A C 1
ATOM 713 O O . GLN A 1 87 ? -14.675 -6.794 20.369 1.00 87.94 87 GLN A O 1
ATOM 718 N N . PHE A 1 88 ? -14.736 -4.586 19.963 1.00 85.44 88 PHE A N 1
ATOM 719 C CA . PHE A 1 88 ? -13.351 -4.300 20.321 1.00 85.44 88 PHE A CA 1
ATOM 720 C C . PHE A 1 88 ? -13.286 -3.130 21.293 1.00 85.44 88 PHE A C 1
ATOM 722 O O . PHE A 1 88 ? -14.035 -2.160 21.162 1.00 85.44 88 PHE A O 1
ATOM 729 N N . SER A 1 89 ? -12.336 -3.183 22.226 1.00 92.06 89 SER A N 1
ATOM 730 C CA . SER A 1 89 ? -11.992 -2.012 23.027 1.00 92.06 89 SER A CA 1
ATOM 731 C C . SER A 1 89 ? -11.322 -0.941 22.160 1.00 92.06 89 SER A C 1
ATOM 733 O O . SER A 1 89 ? -10.731 -1.227 21.108 1.00 92.06 89 SER A O 1
ATOM 735 N N . PHE A 1 90 ? -11.377 0.310 22.619 1.00 92.06 90 PHE A N 1
ATOM 736 C CA . PHE A 1 90 ? -10.697 1.417 21.950 1.00 92.06 90 PHE A CA 1
ATOM 737 C C . PHE A 1 90 ? -9.194 1.134 21.774 1.00 92.06 90 PHE A C 1
ATOM 739 O O . PHE A 1 90 ? -8.660 1.256 20.672 1.00 92.06 90 PHE A O 1
ATOM 746 N N . SER A 1 91 ? -8.535 0.646 22.831 1.00 94.94 91 SER A N 1
ATOM 747 C CA . SER A 1 91 ? -7.113 0.291 22.806 1.00 94.94 91 SER A CA 1
ATOM 748 C C . SER A 1 91 ? -6.798 -0.815 21.796 1.00 94.94 91 SER A C 1
ATOM 750 O O . SER A 1 91 ? -5.806 -0.716 21.079 1.00 94.94 91 SER A O 1
ATOM 752 N N . ALA A 1 92 ? -7.651 -1.843 21.695 1.00 93.75 92 ALA A N 1
ATOM 753 C CA . ALA A 1 92 ? -7.456 -2.931 20.738 1.00 93.75 92 ALA A CA 1
ATOM 754 C C . ALA A 1 92 ? -7.540 -2.434 19.290 1.00 93.75 92 ALA A C 1
ATOM 756 O O . ALA A 1 92 ? -6.670 -2.747 18.481 1.00 93.75 92 ALA A O 1
ATOM 757 N N . GLY A 1 93 ? -8.543 -1.617 18.956 1.00 94.25 93 GLY A N 1
ATOM 758 C CA . GLY A 1 93 ? -8.640 -1.100 17.589 1.00 94.25 93 GLY A CA 1
ATOM 759 C C . GLY A 1 93 ? -7.572 -0.055 17.246 1.00 94.25 93 GLY A C 1
ATOM 760 O O . GLY A 1 93 ? -7.138 -0.007 16.095 1.00 94.25 93 GLY A O 1
ATOM 761 N N . LEU A 1 94 ? -7.065 0.705 18.227 1.00 95.44 94 LEU A N 1
ATOM 762 C CA . LEU A 1 94 ? -5.888 1.556 18.026 1.00 95.44 94 LEU A CA 1
ATOM 763 C C . LEU A 1 94 ? -4.649 0.708 17.709 1.00 95.44 94 LEU A C 1
ATOM 765 O O . LEU A 1 94 ? -3.962 0.980 16.730 1.00 95.44 94 LEU A O 1
ATOM 769 N N . LEU A 1 95 ? -4.400 -0.349 18.486 1.00 96.19 95 LEU A N 1
ATOM 770 C CA . LEU A 1 95 ? -3.278 -1.264 18.267 1.00 96.19 95 LEU A CA 1
ATOM 771 C C . LEU A 1 95 ? -3.347 -1.937 16.889 1.00 96.19 95 LEU A C 1
ATOM 773 O O . LEU A 1 95 ? -2.359 -1.923 16.159 1.00 96.19 95 LEU A O 1
ATOM 777 N N . LEU A 1 96 ? -4.514 -2.461 16.501 1.00 95.00 96 LEU A N 1
ATOM 778 C CA . LEU A 1 96 ? -4.710 -3.098 15.194 1.00 95.00 96 LEU A CA 1
ATOM 779 C C . LEU A 1 96 ? -4.531 -2.112 14.03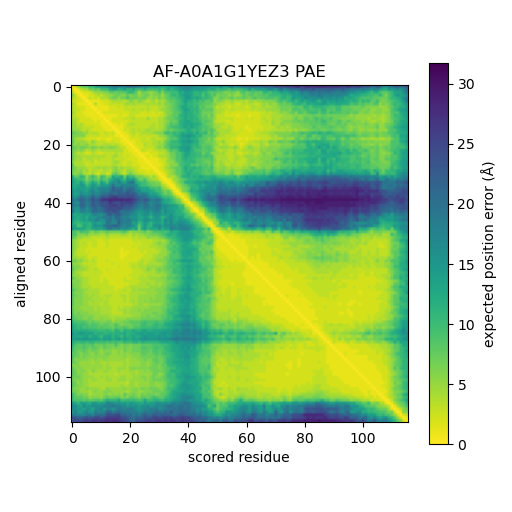5 1.00 95.00 96 LEU A C 1
ATOM 781 O O . LEU A 1 96 ? -3.883 -2.440 13.044 1.00 95.00 96 LEU A O 1
ATOM 785 N N . THR A 1 97 ? -5.065 -0.895 14.163 1.00 95.50 97 THR A N 1
ATOM 786 C CA . THR A 1 97 ? -4.897 0.146 13.139 1.00 95.50 97 THR A CA 1
ATOM 787 C C . THR A 1 97 ? -3.429 0.540 13.001 1.00 95.50 97 THR A C 1
ATOM 789 O O . THR A 1 97 ? -2.921 0.610 11.885 1.00 95.50 97 THR A O 1
ATOM 792 N N . THR A 1 98 ? -2.725 0.746 14.118 1.00 95.75 98 THR A N 1
ATOM 793 C CA . THR A 1 98 ? -1.290 1.057 14.115 1.00 95.75 98 THR A CA 1
ATOM 794 C C . THR A 1 98 ? -0.485 -0.061 13.468 1.00 95.75 98 THR A C 1
ATOM 796 O O . THR A 1 98 ? 0.352 0.221 12.619 1.00 95.75 98 THR A O 1
ATOM 799 N N . LEU A 1 99 ? -0.761 -1.322 13.805 1.00 95.44 99 LEU A N 1
ATOM 800 C CA . LEU A 1 99 ? -0.068 -2.470 13.223 1.00 95.44 99 LEU A CA 1
ATOM 801 C C . LEU A 1 99 ? -0.261 -2.533 11.701 1.00 95.44 99 LEU A C 1
ATOM 803 O O . LEU A 1 99 ? 0.717 -2.673 10.971 1.00 95.44 99 LEU A O 1
ATOM 807 N N . LEU A 1 100 ? -1.495 -2.353 11.216 1.00 94.69 100 LEU A N 1
ATOM 808 C CA . LEU A 1 100 ? -1.796 -2.319 9.780 1.00 94.69 100 LEU A CA 1
ATOM 809 C C . LEU A 1 100 ? -1.075 -1.172 9.062 1.00 94.69 100 LEU A C 1
ATOM 811 O O . LEU A 1 100 ? -0.530 -1.377 7.979 1.00 94.69 100 LEU A O 1
ATOM 815 N N . LEU A 1 101 ? -1.056 0.024 9.655 1.00 93.94 101 LEU A N 1
ATOM 816 C CA . LEU A 1 101 ? -0.382 1.188 9.075 1.00 93.94 101 LEU A CA 1
ATOM 817 C C . LEU A 1 101 ? 1.139 1.027 9.069 1.00 93.94 101 LEU A C 1
ATOM 819 O O . LEU A 1 101 ? 1.773 1.340 8.067 1.00 93.94 101 LEU A O 1
ATOM 823 N N . VAL A 1 102 ? 1.729 0.524 10.155 1.00 93.44 102 VAL A N 1
ATOM 824 C CA . VAL A 1 102 ? 3.175 0.278 10.244 1.00 93.44 102 VAL A CA 1
ATOM 825 C C . VAL A 1 102 ? 3.602 -0.764 9.217 1.00 93.44 102 VAL A C 1
ATOM 827 O O . VAL A 1 102 ? 4.564 -0.523 8.495 1.00 93.44 102 VAL A O 1
ATOM 830 N N . TYR A 1 103 ? 2.864 -1.867 9.086 1.00 89.62 103 TYR A N 1
ATOM 831 C CA . TYR A 1 103 ? 3.139 -2.885 8.071 1.00 89.62 103 TYR A CA 1
ATOM 832 C C . TYR A 1 103 ? 2.999 -2.327 6.645 1.00 89.62 103 TYR A C 1
ATOM 834 O O . TYR A 1 103 ? 3.875 -2.519 5.804 1.00 89.62 103 TYR A O 1
ATOM 842 N N . PHE A 1 104 ? 1.952 -1.542 6.376 1.00 88.69 104 PHE A N 1
ATOM 843 C CA . PHE A 1 104 ? 1.796 -0.866 5.087 1.00 88.69 104 PHE A CA 1
ATOM 844 C C . PHE A 1 104 ? 2.976 0.071 4.769 1.00 88.69 104 PHE A C 1
ATOM 846 O O . PHE A 1 104 ? 3.484 0.072 3.647 1.00 88.69 104 PHE A O 1
ATOM 853 N N . LEU A 1 105 ? 3.426 0.863 5.748 1.00 86.75 105 LEU A N 1
ATOM 854 C CA . LEU A 1 105 ? 4.563 1.771 5.590 1.00 86.75 105 LEU A CA 1
ATOM 855 C C . LEU A 1 105 ? 5.882 1.013 5.431 1.00 86.75 105 LEU A C 1
ATOM 857 O O . LEU A 1 105 ? 6.711 1.416 4.620 1.00 86.75 105 LEU A O 1
ATOM 861 N N . GLN A 1 106 ? 6.067 -0.094 6.152 1.00 85.31 106 GLN A N 1
ATOM 862 C CA . GLN A 1 106 ? 7.207 -0.992 5.975 1.00 85.31 106 GLN A CA 1
ATOM 863 C C . GLN A 1 106 ? 7.281 -1.482 4.525 1.00 85.31 106 GLN A C 1
ATOM 865 O O . GLN A 1 106 ? 8.350 -1.398 3.921 1.00 85.31 106 GLN A O 1
ATOM 870 N N . ASN A 1 107 ? 6.149 -1.880 3.938 1.00 81.44 107 ASN A N 1
ATOM 871 C CA . ASN A 1 107 ? 6.070 -2.343 2.549 1.00 81.44 107 ASN A CA 1
ATOM 872 C C . ASN A 1 107 ? 6.472 -1.276 1.508 1.00 81.44 107 ASN A C 1
ATOM 874 O O . ASN A 1 107 ? 6.698 -1.609 0.344 1.00 81.44 107 ASN A O 1
ATOM 878 N N . LEU A 1 108 ? 6.605 0.003 1.884 1.00 74.19 108 LEU A N 1
ATOM 879 C CA . LEU A 1 108 ? 7.159 1.041 1.001 1.00 74.19 108 LEU A CA 1
ATOM 880 C C . LEU A 1 108 ? 8.678 0.929 0.823 1.00 74.19 108 LEU A C 1
ATOM 882 O O . LEU A 1 108 ? 9.202 1.365 -0.205 1.00 74.19 108 LEU A O 1
ATOM 886 N N . PHE A 1 109 ? 9.378 0.396 1.823 1.00 70.19 109 PHE A N 1
ATOM 887 C CA . PHE A 1 109 ? 10.842 0.423 1.908 1.00 70.19 109 PHE A CA 1
ATOM 888 C C . PHE A 1 109 ? 11.468 -0.971 1.946 1.00 70.19 109 PHE A C 1
ATOM 890 O O . PHE A 1 109 ? 12.613 -1.138 1.535 1.00 70.19 109 PHE A O 1
ATOM 897 N N . VAL A 1 110 ? 10.725 -1.963 2.431 1.00 63.31 110 VAL A N 1
ATOM 898 C CA . VAL A 1 110 ? 11.143 -3.356 2.570 1.00 63.31 110 VAL A CA 1
ATOM 899 C C . VAL A 1 110 ? 10.144 -4.224 1.813 1.00 63.31 110 VAL A C 1
ATOM 901 O O . VAL A 1 110 ? 8.942 -3.977 1.853 1.00 63.31 110 VAL A O 1
ATOM 904 N N . PHE A 1 111 ? 10.647 -5.213 1.085 1.00 57.72 111 PHE A N 1
ATOM 905 C CA . PHE A 1 111 ? 9.830 -6.208 0.397 1.00 57.72 111 PHE A CA 1
ATOM 906 C C . PHE A 1 111 ? 9.616 -7.420 1.307 1.00 57.72 111 PHE A C 1
ATOM 908 O O . PHE A 1 111 ? 10.531 -7.831 2.025 1.00 57.72 111 PHE A O 1
ATOM 915 N N . ASP A 1 112 ? 8.426 -8.014 1.245 1.00 52.56 112 ASP A N 1
ATOM 916 C CA . ASP A 1 112 ? 8.178 -9.311 1.867 1.00 52.56 112 ASP A CA 1
ATOM 917 C C . ASP A 1 112 ? 8.933 -10.398 1.089 1.00 52.56 112 ASP A C 1
ATOM 919 O O . ASP A 1 112 ? 8.759 -10.570 -0.121 1.00 52.56 112 ASP A O 1
ATOM 923 N N . THR A 1 113 ? 9.793 -11.139 1.786 1.00 52.41 113 THR A N 1
ATOM 924 C CA . THR A 1 113 ? 10.448 -12.341 1.259 1.00 52.41 113 THR A CA 1
ATOM 925 C C . THR A 1 113 ? 9.667 -13.556 1.748 1.00 52.41 113 THR A C 1
ATOM 927 O O . THR A 1 113 ? 9.650 -13.857 2.935 1.00 52.41 113 THR A O 1
ATOM 930 N N . LEU A 1 114 ? 8.990 -14.264 0.839 1.00 48.00 114 LEU A N 1
ATOM 931 C CA . LEU A 1 114 ? 8.321 -15.534 1.166 1.00 48.00 114 LEU A CA 1
ATOM 932 C C . LEU A 1 114 ? 9.293 -16.728 1.218 1.00 48.00 114 LEU A C 1
ATOM 934 O O . LEU A 1 114 ? 8.856 -17.854 1.429 1.00 48.00 114 LEU A O 1
ATOM 938 N N . MET A 1 115 ? 10.597 -16.506 1.032 1.00 42.53 115 MET A N 1
ATOM 939 C CA . MET A 1 115 ? 11.619 -17.551 1.061 1.00 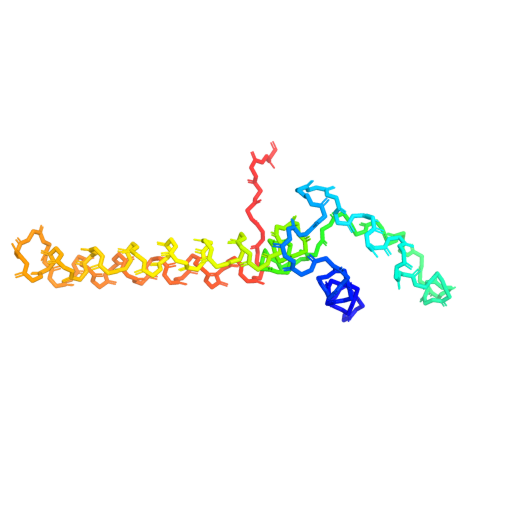42.53 115 MET A CA 1
ATOM 940 C C . MET A 1 115 ? 12.909 -17.029 1.703 1.00 42.53 115 MET A C 1
ATOM 942 O O . MET A 1 115 ? 13.478 -16.041 1.237 1.00 42.53 115 MET A O 1
ATOM 946 N N . SER A 1 116 ? 13.337 -17.715 2.764 1.00 37.59 116 SER A N 1
ATOM 947 C CA . SER A 1 116 ? 14.737 -17.853 3.184 1.00 37.59 116 SER A CA 1
ATOM 948 C C . SER A 1 116 ? 15.329 -19.106 2.560 1.00 37.59 116 SER A C 1
ATOM 950 O O . SER A 1 116 ? 14.589 -20.119 2.572 1.00 37.59 116 SER A O 1
#

Organism: NCBI:txid1797541

Foldseek 3Di:
DQLLVLLVVLCVVPQAFADAAQRSVVSCVVVPDCVVVPPDPDDPPCSDDQFQLSRQCRRGHPVSSVVVVVVLVVQLVVLVVCVVVVVDPPVRSVVVNVVSVVVVVCNGRHPDDPDD

Solvent-accessible surface area (backbone atoms only — not comparable to full-atom values): 6498 Å² total; per-residue (Å²): 125,65,61,62,55,30,38,54,52,36,18,69,75,29,46,60,58,28,62,36,80,92,34,52,47,57,40,38,67,71,62,56,64,70,81,77,52,78,84,48,101,65,82,83,81,59,70,62,56,84,24,46,60,55,40,40,28,26,17,27,4,52,58,44,39,49,51,54,54,47,50,57,53,47,54,45,51,50,40,58,48,33,35,76,69,69,75,35,54,70,69,54,39,50,52,54,43,50,51,55,51,50,53,56,56,44,32,53,69,45,73,90,71,96,68,135

pLDDT: mean 78.92, std 16.75, range [37.59, 97.19]

Sequence (116 aa):
MIVWGVGKQGFLERPWRGWGWENFNVPFNKYFNPAITRDIGSQPWYDRAHNTIVEIAVATGIFGSLAYFALFGWAISLVWRGQKTNQFSFSAGLLLTTLLLVYFLQNLFVFDTLMS

Secondary structure (DSSP, 8-state):
-HHHHHHHHHHHHSTTT-S-TT-THHHHHHH--GGGGTT--------S-SSHHHHHHHHHHHHHHHHHHHHHHHHHHHHHHHHHTTSS-HHHHHHHHHHHHHHHHHTTTS---S--

Radius of gyration: 18.29 Å; Cα contacts (8 Å, |Δi|>4): 124; chains: 1; bounding box: 52×25×46 Å

Mean predicted aligned error: 8.85 Å

InterPro domains:
  IPR007016 O-antigen ligase-related domain [PF04932] (3-69)
  IPR051533 O-antigen ligase-like [PTHR37422] (3-109)

Nearest PDB structures (foldseek):
  7tpj-assembly1_B  TM=7.477E-01  e=7.572E-03  Cupriavidus metallidurans